Protein AF-A0A1J3ETV0-F1 (afdb_monomer_lite)

Structure (mmCIF, N/CA/C/O backbone):
data_AF-A0A1J3ETV0-F1
#
_entry.id   AF-A0A1J3ETV0-F1
#
loop_
_atom_site.group_PDB
_atom_site.id
_atom_site.type_symbol
_atom_site.label_atom_id
_atom_site.label_alt_id
_atom_site.label_comp_id
_atom_site.label_asym_id
_atom_site.label_entity_id
_atom_site.label_seq_id
_atom_site.pdbx_PDB_ins_code
_atom_site.Cartn_x
_atom_site.Cartn_y
_atom_site.Cartn_z
_atom_site.occupancy
_atom_site.B_iso_or_equiv
_atom_site.auth_seq_id
_atom_site.auth_comp_id
_atom_site.auth_asym_id
_atom_site.auth_atom_id
_atom_site.pdbx_PDB_model_num
ATOM 1 N N . LEU A 1 1 ? -3.449 12.512 21.015 1.00 58.22 1 LEU A N 1
ATOM 2 C CA . LEU A 1 1 ? -2.556 11.777 20.090 1.00 58.22 1 LEU A CA 1
ATOM 3 C C . LEU A 1 1 ? -2.762 10.300 20.378 1.00 58.22 1 LEU A C 1
ATOM 5 O O . LEU A 1 1 ? -2.529 9.908 21.512 1.00 58.22 1 LEU A O 1
ATOM 9 N N . GLY A 1 2 ? -3.315 9.547 19.427 1.00 69.19 2 GLY A N 1
ATOM 10 C CA . GLY A 1 2 ? -3.554 8.108 19.589 1.00 69.19 2 GLY A CA 1
ATOM 11 C C . GLY A 1 2 ? -2.282 7.272 19.382 1.00 69.19 2 GLY A C 1
ATOM 12 O O . GLY A 1 2 ? -1.252 7.828 18.978 1.00 69.19 2 GLY A O 1
ATOM 13 N N . PRO A 1 3 ? -2.339 5.959 19.662 1.00 76.44 3 PRO A N 1
ATOM 14 C CA . PRO A 1 3 ? -1.243 5.035 19.385 1.00 76.44 3 PRO A CA 1
ATOM 15 C C . PRO A 1 3 ? -0.896 5.003 17.887 1.00 76.44 3 PRO A C 1
ATOM 17 O O . PRO A 1 3 ? -1.715 5.319 17.022 1.00 76.44 3 PRO A O 1
ATOM 20 N N . ARG A 1 4 ? 0.359 4.661 17.569 1.00 75.75 4 ARG A N 1
ATOM 21 C CA . ARG A 1 4 ? 0.805 4.533 16.175 1.00 75.75 4 ARG A CA 1
ATOM 22 C C . ARG A 1 4 ? 0.219 3.267 15.568 1.00 75.75 4 ARG A C 1
ATOM 24 O O . ARG A 1 4 ? 0.371 2.191 16.136 1.00 75.75 4 ARG A O 1
ATOM 31 N N . LEU A 1 5 ? -0.360 3.406 14.383 1.00 78.06 5 LEU A N 1
ATOM 32 C CA . LEU A 1 5 ? -0.853 2.278 13.611 1.00 78.06 5 LEU A CA 1
ATOM 33 C C . LEU A 1 5 ? 0.320 1.382 13.161 1.00 78.06 5 LEU A C 1
ATOM 35 O O . LEU A 1 5 ? 1.222 1.888 12.482 1.00 78.06 5 LEU A O 1
ATOM 39 N N . PRO A 1 6 ? 0.338 0.079 13.498 1.00 82.25 6 PRO A N 1
ATOM 40 C CA . PRO A 1 6 ? 1.346 -0.834 12.974 1.00 82.25 6 PRO A CA 1
ATOM 41 C C . PRO A 1 6 ? 1.125 -1.039 11.469 1.00 82.25 6 PRO A C 1
ATOM 43 O O . PRO A 1 6 ? 0.016 -1.342 11.038 1.00 82.25 6 PRO A O 1
ATOM 46 N N . LEU A 1 7 ? 2.171 -0.870 10.654 1.00 84.44 7 LEU A N 1
ATOM 47 C CA . LEU A 1 7 ? 2.102 -1.093 9.204 1.00 84.44 7 LEU A CA 1
ATOM 48 C C . LEU A 1 7 ? 2.181 -2.594 8.862 1.00 84.44 7 LEU A C 1
ATOM 50 O O . LEU A 1 7 ? 2.842 -3.341 9.585 1.00 84.44 7 LEU A O 1
ATOM 54 N N . PRO A 1 8 ? 1.598 -3.038 7.729 1.00 82.94 8 PRO A N 1
ATOM 55 C CA . PRO A 1 8 ? 1.629 -4.445 7.312 1.00 82.94 8 PRO A CA 1
ATOM 56 C C . PRO A 1 8 ? 3.008 -4.917 6.829 1.00 82.94 8 PRO A C 1
ATOM 58 O O . PRO A 1 8 ? 3.191 -6.080 6.476 1.00 82.94 8 PRO A O 1
ATOM 61 N N . PHE A 1 9 ? 3.982 -4.013 6.768 1.00 79.62 9 PHE A N 1
ATOM 62 C CA . PHE A 1 9 ? 5.334 -4.277 6.309 1.00 79.62 9 PHE A CA 1
ATOM 63 C C . PHE A 1 9 ? 6.341 -3.536 7.183 1.00 79.62 9 PHE A C 1
ATOM 65 O O . PHE A 1 9 ? 6.094 -2.430 7.668 1.00 79.62 9 PHE A O 1
ATOM 72 N N . ALA A 1 10 ? 7.522 -4.131 7.336 1.00 71.69 10 ALA A N 1
ATOM 73 C CA . ALA A 1 10 ? 8.665 -3.425 7.883 1.00 71.69 10 ALA A CA 1
ATOM 74 C C . ALA A 1 10 ? 9.164 -2.426 6.831 1.00 71.69 10 ALA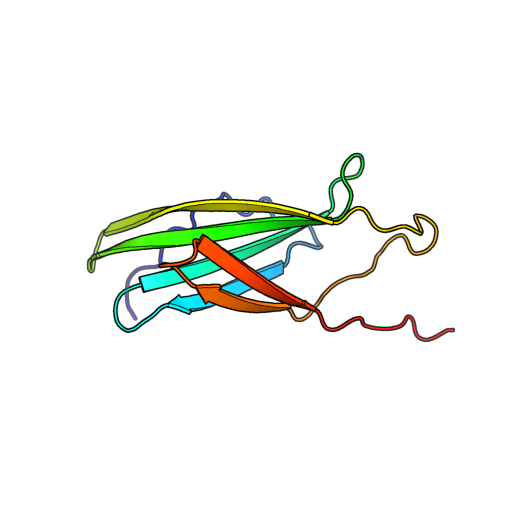 A C 1
ATOM 76 O O . ALA A 1 10 ? 9.612 -2.824 5.756 1.00 71.69 10 ALA A O 1
ATOM 77 N N . SER A 1 11 ? 9.089 -1.130 7.135 1.00 62.88 11 SER A N 1
ATOM 78 C CA . SER A 1 11 ? 9.778 -0.104 6.350 1.00 62.88 11 SER A CA 1
ATOM 79 C C . SER A 1 11 ? 11.276 -0.416 6.369 1.00 62.88 11 SER A C 1
ATOM 81 O O . SER A 1 11 ? 11.936 -0.188 7.381 1.00 62.88 11 SER A O 1
ATOM 83 N N . GLN A 1 12 ? 11.827 -0.917 5.261 1.00 59.19 12 GLN A N 1
ATOM 84 C CA . GLN A 1 12 ? 13.265 -1.195 5.154 1.00 59.19 12 GLN A CA 1
ATOM 85 C C . GLN A 1 12 ? 14.113 0.075 4.968 1.00 59.19 12 GLN A C 1
ATOM 87 O O . GLN A 1 12 ? 15.333 -0.015 4.865 1.00 59.19 12 GLN A O 1
ATOM 92 N N . GLY A 1 13 ? 13.501 1.266 4.977 1.00 53.44 13 GLY A N 1
ATOM 93 C CA . GLY A 1 13 ? 14.229 2.537 4.958 1.00 53.44 13 GLY A CA 1
ATOM 94 C C . GLY A 1 13 ? 14.995 2.787 3.658 1.00 53.44 13 GLY A C 1
ATOM 95 O O . GLY A 1 13 ? 15.920 3.599 3.643 1.00 53.44 13 GLY A O 1
ATOM 96 N N . PHE A 1 14 ? 14.635 2.103 2.568 1.00 56.03 14 PHE A N 1
ATOM 97 C CA . PHE A 1 14 ? 15.249 2.343 1.272 1.00 56.03 14 PHE A CA 1
ATOM 98 C C . PHE A 1 14 ? 14.784 3.690 0.714 1.00 56.03 14 PHE A C 1
ATOM 100 O O . PHE A 1 14 ? 13.595 4.013 0.680 1.00 56.03 14 PHE A O 1
ATOM 107 N N . SER A 1 15 ? 15.745 4.500 0.270 1.00 57.19 15 SER A N 1
ATOM 108 C CA . SER A 1 15 ? 15.501 5.781 -0.386 1.00 57.19 15 SER A CA 1
ATOM 109 C C . SER A 1 15 ? 14.833 5.552 -1.746 1.00 57.19 15 SER A C 1
ATOM 111 O O . SER A 1 15 ? 15.496 5.376 -2.765 1.00 57.19 15 SER A O 1
ATOM 113 N N . GLY A 1 16 ? 13.502 5.525 -1.765 1.00 65.56 16 GLY A N 1
ATOM 114 C CA . GLY A 1 16 ? 12.731 5.298 -2.989 1.00 65.56 16 GLY A CA 1
ATOM 115 C C . GLY A 1 16 ? 11.328 4.744 -2.769 1.00 65.56 16 GLY A C 1
ATOM 116 O O . GLY A 1 16 ? 10.487 4.910 -3.652 1.00 65.56 16 GLY A O 1
ATOM 117 N N . ASP A 1 17 ? 11.065 4.148 -1.605 1.00 76.38 17 ASP A N 1
ATOM 118 C CA . ASP A 1 17 ? 9.752 3.586 -1.298 1.00 76.38 17 ASP A CA 1
ATOM 119 C C . ASP A 1 17 ? 8.706 4.696 -1.134 1.00 76.38 17 ASP A C 1
ATOM 121 O O . ASP A 1 17 ? 8.961 5.738 -0.521 1.00 76.38 17 ASP A O 1
ATOM 125 N N . THR A 1 18 ? 7.517 4.471 -1.688 1.00 80.38 18 THR A N 1
ATOM 126 C CA . THR A 1 18 ? 6.371 5.376 -1.546 1.00 80.38 18 THR A CA 1
ATOM 127 C C . THR A 1 18 ? 5.248 4.645 -0.832 1.00 80.38 18 THR A C 1
ATOM 129 O O . THR A 1 18 ? 4.838 3.560 -1.244 1.00 80.38 18 THR A O 1
ATOM 132 N N . VAL A 1 19 ? 4.758 5.245 0.254 1.00 84.75 19 VAL A N 1
ATOM 133 C CA . VAL A 1 19 ? 3.625 4.740 1.031 1.00 84.75 19 VAL A CA 1
ATOM 134 C C . VAL A 1 19 ? 2.486 5.738 0.919 1.00 84.75 19 VAL A C 1
ATOM 136 O O . VAL A 1 19 ? 2.654 6.905 1.265 1.00 84.75 19 VAL A O 1
ATOM 139 N N . THR A 1 20 ? 1.329 5.284 0.445 1.00 87.31 20 THR A N 1
ATOM 140 C CA . THR A 1 20 ? 0.098 6.082 0.409 1.00 87.31 20 THR A CA 1
ATOM 141 C C . THR A 1 20 ? -0.960 5.397 1.255 1.00 87.31 20 THR A C 1
ATOM 143 O O . THR A 1 20 ? -1.253 4.223 1.046 1.00 87.31 20 THR A O 1
ATOM 146 N N . LEU A 1 21 ? -1.530 6.133 2.204 1.00 87.94 21 LEU A N 1
ATOM 147 C CA . LEU A 1 21 ? -2.661 5.691 3.013 1.00 87.94 21 LEU A CA 1
ATOM 148 C C . LEU A 1 21 ? -3.945 6.287 2.425 1.00 87.94 21 LEU A C 1
ATOM 150 O O . LEU A 1 21 ? -3.969 7.471 2.091 1.00 87.94 21 LEU A O 1
ATOM 154 N N . SER A 1 22 ? -4.993 5.479 2.315 1.00 86.81 22 SER A N 1
ATOM 155 C CA . SER A 1 22 ? -6.329 5.900 1.891 1.00 86.81 22 SER A CA 1
ATOM 156 C C . SER A 1 22 ? -7.388 5.268 2.793 1.00 86.81 22 SER A C 1
ATOM 158 O O . SER A 1 22 ? -7.153 4.206 3.365 1.00 86.81 22 SER A O 1
ATOM 160 N N . SER A 1 23 ? -8.551 5.899 2.919 1.00 86.25 23 SER A N 1
ATOM 161 C CA . SER A 1 23 ?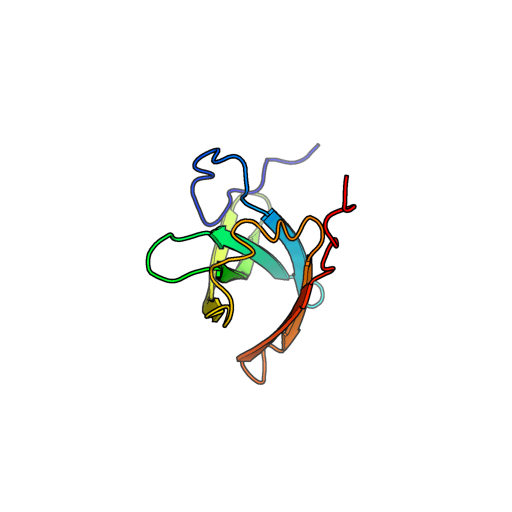 -9.735 5.282 3.523 1.00 86.25 23 SER A CA 1
ATOM 162 C C . SER A 1 23 ? -10.490 4.464 2.475 1.00 86.25 23 SER A C 1
ATOM 164 O O . SER A 1 23 ? -10.596 4.884 1.319 1.00 86.25 23 SER A O 1
ATOM 166 N N . VAL A 1 24 ? -11.035 3.320 2.878 1.00 78.75 24 VAL A N 1
ATOM 167 C CA . VAL A 1 24 ? -11.952 2.504 2.077 1.00 78.75 24 VAL A CA 1
ATOM 168 C C . VAL A 1 24 ? -13.256 2.408 2.860 1.00 78.75 24 VAL A C 1
ATOM 170 O O . VAL A 1 24 ? -13.276 1.904 3.979 1.00 78.75 24 VAL A O 1
ATOM 173 N N . GLY A 1 25 ? -14.331 2.988 2.325 1.00 78.94 25 GLY A N 1
ATOM 174 C CA . GLY A 1 25 ? -15.564 3.173 3.095 1.00 78.94 25 GLY A CA 1
ATOM 175 C C . GLY A 1 25 ? -15.353 4.024 4.357 1.00 78.94 25 GLY A C 1
ATOM 176 O O . GLY A 1 25 ? -14.521 4.935 4.368 1.00 78.94 25 GLY A O 1
ATOM 177 N N . GLU A 1 26 ? -16.123 3.734 5.409 1.00 75.88 26 GLU A N 1
ATOM 178 C CA . GLU A 1 26 ? -16.081 4.474 6.683 1.00 75.88 26 GLU A CA 1
ATOM 179 C C . GLU A 1 26 ? -15.175 3.822 7.742 1.00 75.88 26 GLU A C 1
ATOM 181 O O . GLU A 1 26 ? -14.641 4.521 8.602 1.00 75.88 26 GLU A O 1
ATOM 186 N N . GLU A 1 27 ? -14.957 2.505 7.668 1.00 81.69 27 GLU A N 1
ATOM 187 C CA . GLU A 1 27 ? -14.329 1.728 8.750 1.00 81.69 27 GLU A CA 1
ATOM 188 C C . GLU A 1 27 ? -13.013 1.039 8.358 1.00 81.69 27 GLU A C 1
ATOM 190 O O . GLU A 1 27 ? -12.363 0.429 9.209 1.00 81.69 27 GLU A O 1
ATOM 195 N N . GLN A 1 28 ? -12.590 1.127 7.092 1.00 86.56 28 GLN A N 1
ATOM 196 C CA . GLN A 1 28 ? -11.381 0.460 6.612 1.00 86.56 28 GLN A CA 1
ATOM 197 C C . GLN A 1 28 ? -10.338 1.458 6.106 1.00 86.56 28 GLN A C 1
ATOM 199 O O . GLN A 1 28 ? -10.622 2.541 5.590 1.00 86.56 28 GLN A O 1
ATOM 204 N N . LEU A 1 29 ? -9.079 1.064 6.248 1.00 89.00 29 LEU A N 1
ATOM 205 C CA . LEU A 1 29 ? -7.925 1.747 5.699 1.00 89.00 29 LEU A CA 1
ATOM 206 C C . LEU A 1 29 ? -7.264 0.847 4.667 1.00 89.00 29 LEU A C 1
ATOM 208 O O . LEU A 1 29 ? -7.125 -0.359 4.861 1.00 89.00 29 LEU A O 1
ATOM 212 N N . ALA A 1 30 ? -6.777 1.457 3.599 1.00 89.75 30 ALA A N 1
ATOM 213 C CA . ALA A 1 30 ? -5.900 0.808 2.654 1.00 89.75 30 ALA A CA 1
ATOM 214 C C . ALA A 1 30 ? -4.539 1.489 2.627 1.00 89.75 30 ALA A C 1
ATOM 216 O O . ALA A 1 30 ? -4.419 2.714 2.673 1.00 89.75 30 ALA A O 1
ATOM 217 N N . VAL A 1 31 ? -3.499 0.675 2.512 1.00 90.25 31 VAL A N 1
ATOM 218 C CA . VAL A 1 31 ? -2.126 1.128 2.332 1.00 90.25 31 VAL A CA 1
ATOM 219 C C . VAL A 1 31 ? -1.620 0.611 1.008 1.00 90.25 31 VAL A C 1
ATOM 221 O O . VAL A 1 31 ? -1.570 -0.596 0.787 1.00 90.25 31 VAL A O 1
ATOM 224 N N . LEU A 1 32 ? -1.176 1.533 0.166 1.00 89.19 32 LEU A N 1
ATOM 225 C CA . LEU A 1 32 ? -0.372 1.243 -1.002 1.00 89.19 32 LEU A CA 1
ATOM 226 C C . LEU A 1 32 ? 1.103 1.418 -0.650 1.00 89.19 32 LEU A C 1
ATOM 228 O O . LEU A 1 32 ? 1.517 2.477 -0.181 1.00 89.19 32 LEU A O 1
ATOM 232 N N . PHE A 1 33 ? 1.894 0.389 -0.920 1.00 86.81 33 PHE A N 1
ATOM 233 C CA . PHE A 1 33 ? 3.348 0.417 -0.903 1.00 86.81 33 PHE A CA 1
ATOM 234 C C . PHE A 1 33 ? 3.865 0.219 -2.316 1.00 86.81 33 PHE A C 1
ATOM 236 O O . PHE A 1 33 ? 3.499 -0.735 -3.005 1.00 86.81 33 PHE A O 1
ATOM 243 N N . GLN A 1 34 ? 4.757 1.103 -2.722 1.00 82.56 34 GLN A N 1
ATOM 244 C CA . GLN A 1 34 ? 5.432 1.035 -3.997 1.00 82.56 34 GLN A CA 1
ATOM 245 C C . GLN A 1 34 ? 6.935 0.994 -3.764 1.00 82.56 34 GLN A C 1
ATOM 247 O O . GLN A 1 34 ? 7.484 1.878 -3.108 1.00 82.56 34 GLN A O 1
ATOM 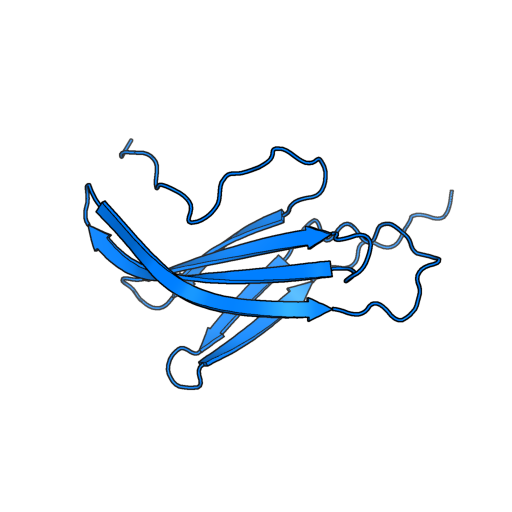252 N N . ALA A 1 35 ? 7.585 -0.007 -4.348 1.00 80.12 35 ALA A N 1
ATOM 253 C CA . ALA A 1 35 ? 9.030 -0.177 -4.308 1.00 80.12 35 ALA A CA 1
ATOM 254 C C . ALA A 1 35 ? 9.574 -0.560 -5.686 1.00 80.12 35 ALA A C 1
ATOM 256 O O . ALA A 1 35 ? 8.836 -0.991 -6.576 1.00 80.12 35 ALA A O 1
ATOM 257 N N . TYR A 1 36 ? 10.884 -0.404 -5.859 1.00 77.25 36 TYR A N 1
ATOM 258 C CA . TYR A 1 36 ? 11.585 -0.837 -7.062 1.00 77.25 36 TYR A CA 1
ATOM 259 C C . TYR A 1 36 ? 12.394 -2.103 -6.780 1.00 77.25 36 TYR A C 1
ATOM 261 O O . TYR A 1 36 ? 13.286 -2.106 -5.932 1.00 77.25 36 TYR A O 1
ATOM 269 N N . ASP A 1 37 ? 12.115 -3.155 -7.540 1.00 73.56 37 ASP A N 1
ATOM 270 C CA . ASP A 1 37 ? 12.901 -4.378 -7.588 1.00 73.56 37 ASP A CA 1
ATOM 271 C C . ASP A 1 37 ? 13.733 -4.412 -8.879 1.00 73.56 37 ASP A C 1
ATOM 273 O O . ASP A 1 37 ? 13.258 -4.091 -9.969 1.00 73.56 37 ASP A O 1
ATOM 277 N N . ARG A 1 38 ? 15.007 -4.805 -8.780 1.00 72.25 38 ARG A N 1
ATOM 278 C CA . ARG A 1 38 ? 15.913 -4.797 -9.941 1.00 72.25 38 ARG A CA 1
ATOM 279 C C . ARG A 1 38 ? 15.555 -5.837 -11.003 1.00 72.25 38 ARG A C 1
ATOM 281 O O . ARG A 1 38 ? 15.898 -5.620 -12.161 1.00 72.25 38 ARG A O 1
ATOM 288 N N . ALA A 1 39 ? 14.943 -6.952 -10.613 1.00 73.12 39 ALA A N 1
ATOM 289 C CA . ALA A 1 39 ? 14.567 -8.041 -11.506 1.00 73.12 39 ALA A CA 1
ATOM 290 C C . ALA A 1 39 ? 13.126 -7.891 -12.014 1.00 73.12 39 ALA A C 1
ATOM 292 O O . ALA A 1 39 ? 12.857 -8.206 -13.170 1.00 73.12 39 ALA A O 1
ATOM 293 N N . ALA A 1 40 ? 12.218 -7.398 -11.168 1.00 70.81 40 ALA A N 1
ATOM 294 C CA . ALA A 1 40 ? 10.787 -7.324 -11.462 1.00 70.81 40 ALA A CA 1
ATOM 295 C C . ALA A 1 40 ? 10.277 -5.916 -11.831 1.00 70.81 40 ALA A C 1
ATOM 297 O O . ALA A 1 40 ? 9.116 -5.775 -12.213 1.00 70.81 40 ALA A O 1
ATOM 298 N N . GLY A 1 41 ? 11.116 -4.880 -11.739 1.00 76.50 41 GLY A N 1
ATOM 299 C CA . GLY A 1 41 ? 10.713 -3.494 -11.975 1.00 76.50 41 GLY A CA 1
ATOM 300 C C . GLY A 1 41 ? 9.931 -2.912 -10.796 1.00 76.50 41 GLY A C 1
ATOM 301 O O . GLY A 1 41 ? 10.225 -3.192 -9.634 1.00 76.50 41 GLY A O 1
ATOM 302 N N . THR A 1 42 ? 8.937 -2.069 -11.069 1.00 78.62 42 THR A N 1
ATOM 303 C CA . THR A 1 42 ? 8.119 -1.467 -10.009 1.00 78.62 42 THR A CA 1
ATOM 304 C C . THR A 1 42 ? 7.130 -2.488 -9.451 1.00 78.62 42 THR A C 1
ATOM 306 O O . THR A 1 42 ? 6.290 -3.024 -10.173 1.00 78.62 42 THR A O 1
ATOM 309 N N . VAL A 1 43 ? 7.200 -2.710 -8.140 1.00 81.81 43 VAL A N 1
ATOM 310 C CA . VAL A 1 43 ? 6.290 -3.579 -7.393 1.00 81.81 43 VAL A CA 1
ATOM 311 C C . VAL A 1 43 ? 5.334 -2.708 -6.594 1.00 81.81 43 VAL A C 1
ATOM 313 O O . VAL A 1 43 ? 5.763 -1.863 -5.807 1.00 81.81 43 VAL A O 1
ATOM 316 N N . ILE A 1 44 ? 4.037 -2.936 -6.781 1.00 85.31 44 ILE A N 1
ATOM 317 C CA . ILE A 1 44 ? 2.970 -2.283 -6.026 1.00 85.31 44 ILE A CA 1
ATOM 318 C C . ILE A 1 44 ? 2.292 -3.344 -5.172 1.00 85.31 44 ILE A C 1
ATOM 320 O O . ILE A 1 44 ? 1.911 -4.410 -5.659 1.00 85.31 44 ILE A O 1
ATOM 324 N N . LYS A 1 45 ? 2.141 -3.042 -3.890 1.00 88.00 45 LYS A N 1
ATOM 325 C CA . LYS A 1 45 ? 1.437 -3.869 -2.917 1.00 88.00 45 LYS A CA 1
ATOM 326 C C . LYS A 1 45 ? 0.358 -3.027 -2.262 1.00 88.00 45 LYS A C 1
ATOM 328 O O . LYS A 1 45 ? 0.642 -1.912 -1.835 1.00 88.00 45 LYS A O 1
ATOM 333 N N . ILE A 1 46 ? -0.859 -3.545 -2.190 1.00 89.12 46 ILE A N 1
ATOM 334 C CA . ILE A 1 46 ? -1.978 -2.881 -1.525 1.00 89.12 46 ILE A CA 1
ATOM 335 C C . ILE A 1 46 ? -2.499 -3.814 -0.444 1.00 89.12 46 ILE A C 1
ATOM 337 O O . ILE A 1 46 ? -2.855 -4.950 -0.748 1.00 89.12 46 ILE A O 1
ATOM 341 N N . TRP A 1 47 ? -2.547 -3.330 0.794 1.00 90.62 47 TRP A N 1
ATOM 342 C CA . TRP A 1 47 ? -3.220 -4.000 1.904 1.00 90.62 47 TRP A CA 1
ATOM 343 C C . TRP A 1 47 ? -4.449 -3.208 2.286 1.00 90.62 47 TRP A C 1
ATOM 345 O O . TRP A 1 47 ? -4.404 -1.981 2.311 1.00 90.62 47 TRP A O 1
ATOM 355 N N . ILE A 1 48 ? -5.508 -3.915 2.640 1.00 88.25 48 ILE A N 1
ATOM 356 C CA . ILE A 1 48 ? -6.738 -3.337 3.173 1.00 88.25 48 ILE A CA 1
ATOM 357 C C . ILE A 1 48 ? -6.926 -3.893 4.575 1.00 88.25 48 ILE A C 1
ATOM 359 O O . ILE A 1 48 ? -6.681 -5.077 4.793 1.00 88.25 48 ILE A O 1
ATOM 363 N N . THR A 1 49 ? -7.322 -3.079 5.543 1.00 88.50 49 THR A N 1
ATOM 364 C CA . THR A 1 49 ? -7.643 -3.568 6.886 1.00 88.50 49 THR A CA 1
ATOM 365 C C . THR A 1 49 ? -8.925 -4.391 6.869 1.00 88.50 49 THR A C 1
ATOM 367 O O . THR A 1 49 ? -9.915 -3.983 6.267 1.00 88.50 49 THR A O 1
ATOM 370 N N . ASN A 1 50 ? -8.935 -5.506 7.597 1.00 81.00 50 ASN A N 1
ATOM 371 C CA . ASN A 1 50 ? -10.174 -6.240 7.871 1.00 81.00 50 ASN A CA 1
ATOM 372 C C . ASN A 1 50 ? -10.911 -5.658 9.081 1.00 81.00 50 ASN A C 1
ATOM 374 O O . ASN A 1 50 ? -12.134 -5.700 9.143 1.00 81.00 50 ASN A O 1
ATOM 378 N N . LYS A 1 51 ? -10.154 -5.165 10.066 1.00 74.00 51 LYS A N 1
ATOM 379 C CA . LYS A 1 51 ? -10.680 -4.633 11.323 1.00 74.00 51 LYS A CA 1
ATOM 380 C C . LYS A 1 51 ? -9.724 -3.596 11.897 1.00 74.00 51 LYS A C 1
ATOM 382 O O . LYS A 1 51 ? -8.511 -3.837 11.929 1.00 74.00 51 LYS A O 1
ATOM 387 N N . ILE A 1 52 ? -10.287 -2.489 12.373 1.00 75.88 52 ILE A N 1
ATOM 388 C CA . ILE A 1 52 ? -9.582 -1.423 13.084 1.00 75.88 52 ILE A CA 1
ATOM 389 C C . ILE A 1 52 ? -10.215 -1.289 14.470 1.00 75.88 52 ILE A C 1
ATOM 391 O O . ILE A 1 52 ? -11.361 -0.870 14.595 1.00 75.88 52 ILE A O 1
ATOM 395 N N . GLU A 1 53 ? -9.475 -1.650 15.511 1.00 77.19 53 GLU A N 1
ATOM 396 C CA . GLU A 1 53 ? -9.817 -1.394 16.910 1.00 77.19 53 GLU A CA 1
ATOM 397 C C . GLU A 1 53 ? -8.826 -0.392 17.523 1.00 77.19 53 GLU A C 1
ATOM 399 O O . GLU A 1 53 ? -7.742 -0.186 16.971 1.00 77.19 53 GLU A O 1
ATOM 404 N N . PRO A 1 54 ? -9.167 0.250 18.659 1.00 71.69 54 PRO A N 1
ATOM 405 C CA . PRO A 1 54 ? -8.318 1.269 19.282 1.00 71.69 54 PRO A CA 1
ATOM 406 C C . PRO A 1 54 ? -6.879 0.808 19.552 1.00 71.69 54 PRO A C 1
ATOM 408 O O . PRO A 1 54 ? -5.951 1.613 19.455 1.00 71.69 54 PRO A O 1
ATOM 411 N N . ASP A 1 55 ? -6.711 -0.485 19.840 1.00 73.88 55 ASP A N 1
ATOM 412 C CA . ASP A 1 55 ? -5.439 -1.091 20.237 1.00 73.88 55 ASP A CA 1
ATOM 413 C C . ASP A 1 55 ? -4.934 -2.157 19.248 1.00 73.88 55 ASP A C 1
ATOM 415 O O . ASP A 1 55 ? -3.801 -2.625 19.371 1.00 73.88 55 ASP A O 1
ATOM 419 N N . GLU A 1 56 ? -5.737 -2.533 18.247 1.00 75.12 56 GLU A N 1
ATOM 420 C CA . GLU A 1 56 ? -5.410 -3.614 17.315 1.00 75.12 56 GLU A CA 1
ATOM 421 C C . GLU A 1 56 ? -5.851 -3.277 15.892 1.00 75.12 56 GLU A C 1
ATOM 423 O O . GLU A 1 56 ? -7.013 -2.969 15.635 1.00 75.12 56 GLU A O 1
ATOM 428 N N . VAL A 1 57 ? -4.930 -3.399 14.934 1.00 79.06 57 VAL A N 1
ATOM 429 C CA . VAL A 1 57 ? -5.276 -3.357 13.512 1.00 79.06 57 VAL A CA 1
ATOM 430 C C . VAL A 1 57 ? -4.816 -4.620 12.823 1.00 79.06 57 VAL A C 1
ATOM 432 O O . VAL A 1 57 ? -3.639 -4.981 12.860 1.00 79.06 57 VAL A O 1
ATOM 435 N N . SER A 1 58 ? -5.769 -5.259 12.150 1.00 82.56 58 SER A N 1
ATOM 436 C CA . SER A 1 58 ? -5.521 -6.429 11.324 1.00 82.56 58 SER A CA 1
ATOM 437 C C . SER A 1 58 ? -5.527 -6.029 9.853 1.00 82.56 58 SER A C 1
ATOM 439 O O . SER A 1 58 ? -6.509 -5.508 9.314 1.00 82.56 58 SER A O 1
ATOM 441 N N . TRP A 1 59 ? -4.402 -6.277 9.191 1.00 85.44 59 TRP A N 1
ATOM 442 C CA . TRP A 1 59 ? -4.284 -6.117 7.749 1.00 85.44 59 TRP A CA 1
ATOM 443 C C . TRP A 1 59 ? -4.776 -7.386 7.063 1.00 85.44 59 TRP A C 1
ATOM 445 O O . TRP A 1 59 ? -4.343 -8.492 7.382 1.00 85.44 59 TRP A O 1
ATOM 455 N N . GLY A 1 60 ? -5.717 -7.205 6.152 1.00 79.44 60 GLY A N 1
ATOM 456 C CA . GLY A 1 60 ? -6.353 -8.241 5.365 1.00 79.44 60 GLY A CA 1
ATOM 457 C C . GLY A 1 60 ? -5.707 -8.432 4.001 1.00 79.44 60 GLY A C 1
ATOM 458 O O . GLY A 1 60 ? -4.488 -8.559 3.877 1.00 79.44 60 GLY A O 1
ATOM 459 N N . ASN A 1 61 ? -6.557 -8.500 2.974 1.00 74.94 61 ASN A N 1
ATOM 460 C CA . ASN A 1 61 ? -6.182 -8.912 1.623 1.00 74.94 61 ASN A CA 1
ATOM 461 C C . ASN A 1 61 ? -5.015 -8.093 1.058 1.00 74.94 61 ASN A C 1
ATOM 463 O O . ASN A 1 61 ? -5.007 -6.864 1.126 1.00 74.94 61 ASN A O 1
ATOM 467 N N . LEU A 1 62 ? -4.065 -8.809 0.452 1.00 78.50 62 LEU A N 1
ATOM 468 C CA . LEU A 1 62 ? -2.922 -8.246 -0.249 1.00 78.50 62 LEU A CA 1
ATOM 469 C C . LEU A 1 62 ? -3.129 -8.376 -1.759 1.00 78.50 62 LEU A C 1
ATOM 471 O O . LEU A 1 62 ? -3.147 -9.484 -2.295 1.00 78.50 62 LEU A O 1
ATOM 475 N N . LEU A 1 63 ? -3.222 -7.243 -2.448 1.00 80.81 63 LEU A N 1
ATOM 476 C CA . LEU A 1 63 ? -3.144 -7.181 -3.904 1.00 80.81 63 LEU A CA 1
ATOM 477 C C . LEU A 1 63 ? -1.707 -6.849 -4.307 1.00 80.81 63 LEU A C 1
ATOM 479 O O . LEU A 1 63 ? -1.138 -5.864 -3.836 1.00 80.81 63 LEU A O 1
ATOM 483 N N . VAL A 1 64 ? -1.119 -7.668 -5.179 1.00 82.56 64 VAL A N 1
ATOM 484 C CA . VAL A 1 64 ? 0.235 -7.452 -5.708 1.00 82.56 64 VAL A CA 1
ATOM 485 C C . VAL A 1 64 ? 0.155 -7.225 -7.208 1.00 82.56 64 VAL A C 1
ATOM 487 O O . VAL A 1 64 ? -0.400 -8.047 -7.934 1.00 82.56 64 VAL A O 1
ATOM 490 N N . ALA A 1 65 ? 0.746 -6.128 -7.670 1.00 79.69 65 ALA A N 1
ATOM 491 C CA . ALA A 1 65 ? 0.889 -5.817 -9.082 1.00 79.69 65 ALA A CA 1
ATOM 492 C C . ALA A 1 65 ? 2.361 -5.566 -9.426 1.00 79.69 65 ALA A C 1
ATOM 494 O O . ALA A 1 65 ? 3.084 -4.886 -8.694 1.00 79.69 65 ALA A O 1
ATOM 495 N N . TYR A 1 66 ? 2.784 -6.101 -10.569 1.00 76.56 66 TYR A N 1
ATOM 496 C CA . TYR A 1 66 ? 4.110 -5.888 -11.139 1.00 76.56 66 TYR A CA 1
ATOM 497 C C . TYR A 1 66 ? 3.973 -5.013 -12.377 1.00 76.56 66 TYR A C 1
ATOM 499 O O . TYR A 1 66 ? 3.300 -5.387 -13.338 1.00 76.56 66 TYR A O 1
ATOM 507 N N . VAL A 1 67 ? 4.606 -3.846 -12.356 1.00 72.62 67 VAL A N 1
ATOM 508 C CA . VAL A 1 67 ? 4.662 -2.957 -13.513 1.00 72.62 67 VAL A CA 1
ATOM 509 C C . VAL A 1 67 ? 5.991 -3.198 -14.212 1.00 72.62 67 VAL A C 1
ATOM 511 O O . VAL A 1 67 ? 7.041 -2.715 -13.785 1.00 72.62 67 VAL A O 1
ATOM 514 N N . ILE A 1 68 ? 5.928 -3.965 -15.300 1.00 66.12 68 ILE A N 1
ATOM 515 C CA . ILE A 1 68 ? 7.062 -4.160 -16.201 1.00 66.12 68 ILE A CA 1
ATOM 516 C C . ILE A 1 68 ? 7.176 -2.896 -17.052 1.00 66.12 68 ILE A C 1
ATOM 518 O O . ILE A 1 68 ? 6.402 -2.683 -17.985 1.00 66.12 68 ILE A O 1
ATOM 522 N N . GLU A 1 69 ? 8.114 -2.020 -16.706 1.00 66.50 69 GLU A N 1
ATOM 523 C CA . GLU A 1 69 ? 8.354 -0.810 -17.485 1.00 66.50 69 GLU A CA 1
ATOM 524 C C . GLU A 1 69 ? 9.064 -1.173 -18.804 1.00 66.50 69 GLU A C 1
ATOM 526 O O . GLU A 1 69 ? 10.136 -1.780 -18.773 1.00 66.50 69 GLU A O 1
ATOM 531 N N . PRO A 1 70 ? 8.522 -0.793 -19.978 1.00 53.12 70 PRO A N 1
ATOM 532 C CA . PRO A 1 70 ? 9.080 -1.198 -21.271 1.00 53.12 70 PRO A CA 1
ATOM 533 C C . PRO A 1 70 ? 10.434 -0.548 -21.605 1.00 53.12 70 PRO A C 1
ATOM 535 O O . PRO A 1 70 ? 11.046 -0.902 -22.609 1.00 53.12 70 PRO A O 1
ATOM 538 N N . ASP A 1 71 ? 10.926 0.394 -20.790 1.00 56.44 71 ASP A N 1
ATOM 539 C CA . ASP A 1 71 ? 12.170 1.120 -21.053 1.00 56.44 71 ASP A CA 1
ATOM 540 C C . ASP A 1 71 ? 13.079 1.220 -19.817 1.00 56.44 71 ASP A C 1
ATOM 542 O O . ASP A 1 71 ? 13.091 2.209 -19.078 1.00 56.44 71 ASP A O 1
ATOM 546 N N . PHE A 1 72 ? 13.930 0.205 -19.653 1.00 49.25 72 PHE A N 1
ATOM 547 C CA . PHE A 1 72 ? 14.995 0.137 -18.646 1.00 49.25 72 PHE A CA 1
ATOM 548 C C . PHE A 1 72 ? 16.027 1.280 -18.729 1.00 49.25 72 PHE A C 1
ATOM 550 O O . PHE A 1 72 ? 16.879 1.405 -17.842 1.00 49.25 72 PHE A O 1
ATOM 557 N N . ARG A 1 73 ? 16.019 2.123 -19.777 1.00 50.69 73 ARG A N 1
ATOM 558 C CA . ARG A 1 73 ? 16.947 3.265 -19.879 1.00 50.69 73 ARG A CA 1
ATOM 559 C C . ARG A 1 73 ? 16.526 4.431 -18.992 1.00 50.69 73 ARG A C 1
ATOM 561 O O . ARG A 1 73 ? 17.384 5.194 -18.542 1.00 50.69 73 ARG A O 1
ATOM 568 N N . ARG A 1 74 ? 15.241 4.537 -18.647 1.00 54.06 74 ARG A N 1
ATOM 569 C CA . ARG A 1 74 ? 14.705 5.553 -17.728 1.00 54.06 74 ARG A CA 1
ATOM 570 C C . ARG A 1 74 ? 14.716 5.036 -16.289 1.00 54.06 74 ARG A C 1
ATOM 572 O O . ARG A 1 74 ? 13.706 5.059 -15.606 1.00 54.06 74 ARG A O 1
ATOM 579 N N . LYS A 1 75 ? 15.905 4.616 -15.841 1.00 51.22 75 LYS A N 1
ATOM 580 C CA . LYS A 1 75 ? 16.219 3.829 -14.626 1.00 51.22 75 LYS A CA 1
ATOM 581 C C . LYS A 1 75 ? 15.606 4.264 -13.282 1.00 51.22 75 LYS A C 1
ATOM 583 O O . LYS A 1 75 ? 15.829 3.579 -12.296 1.00 51.22 75 LYS A O 1
ATOM 588 N N . TRP A 1 76 ? 14.920 5.400 -13.196 1.00 52.75 76 TRP A N 1
ATOM 589 C CA . TRP A 1 76 ? 14.456 5.964 -11.929 1.00 52.75 76 TRP A CA 1
ATOM 590 C C . TRP A 1 76 ? 13.245 6.865 -12.168 1.00 52.75 76 TRP A C 1
ATOM 592 O O . TRP A 1 76 ? 13.339 8.089 -12.031 1.00 52.75 76 TRP A O 1
ATOM 602 N N . ARG A 1 77 ? 12.105 6.294 -12.569 1.00 56.59 77 ARG A N 1
ATOM 603 C CA . ARG A 1 77 ? 10.830 6.995 -12.385 1.00 56.59 77 ARG A CA 1
ATOM 604 C C . ARG A 1 77 ? 10.481 6.896 -10.909 1.00 56.59 77 ARG A C 1
ATOM 606 O O . ARG A 1 77 ? 9.863 5.950 -10.447 1.00 56.59 77 ARG A O 1
ATOM 613 N N . TYR A 1 78 ? 10.972 7.870 -10.151 1.00 58.75 78 TYR A N 1
ATOM 614 C CA . TYR A 1 78 ? 10.430 8.125 -8.829 1.00 58.75 78 TYR A CA 1
ATOM 615 C C . TYR A 1 78 ? 8.981 8.563 -9.035 1.00 58.75 78 TYR A C 1
ATOM 617 O O . TYR A 1 78 ? 8.729 9.502 -9.798 1.00 58.75 78 TYR A O 1
ATOM 625 N N . PHE A 1 79 ? 8.049 7.864 -8.398 1.00 66.50 79 PHE A N 1
ATOM 626 C CA . PHE A 1 79 ? 6.634 8.206 -8.398 1.00 66.50 79 PHE A CA 1
ATOM 627 C C . PHE A 1 79 ? 6.327 8.898 -7.067 1.00 66.50 79 PHE A C 1
ATOM 629 O O . PHE A 1 79 ? 5.803 8.268 -6.158 1.00 66.50 79 PHE A O 1
ATOM 636 N N . PRO A 1 80 ? 6.686 10.191 -6.915 1.00 62.28 80 PRO A N 1
ATOM 637 C CA . PRO A 1 80 ? 6.579 10.895 -5.636 1.00 62.28 80 PRO A CA 1
ATOM 638 C C . PRO A 1 80 ? 5.140 10.995 -5.134 1.00 62.28 80 PRO A C 1
ATOM 640 O O . PRO A 1 80 ? 4.925 11.285 -3.964 1.00 62.28 80 PRO A O 1
ATOM 643 N N . LEU A 1 81 ? 4.169 10.848 -6.040 1.00 66.81 81 LEU A N 1
ATOM 644 C CA . LEU A 1 81 ? 2.754 10.951 -5.748 1.00 66.81 81 LEU A CA 1
ATOM 645 C C . LEU A 1 81 ? 2.016 9.817 -6.458 1.00 66.81 81 LEU A C 1
ATOM 647 O O . LEU A 1 81 ? 1.955 9.775 -7.694 1.00 66.81 81 LEU A O 1
ATOM 651 N N . SER A 1 82 ? 1.439 8.940 -5.649 1.00 76.06 82 SER A N 1
ATOM 652 C CA . SER A 1 82 ? 0.475 7.927 -6.056 1.00 76.06 82 SER A CA 1
ATOM 653 C C . SER A 1 82 ? -0.869 8.226 -5.404 1.00 76.06 82 SER A C 1
ATOM 655 O O . SER A 1 82 ? -0.928 8.591 -4.233 1.00 76.06 82 SER A O 1
ATOM 657 N N . PHE A 1 83 ? -1.944 8.065 -6.165 1.00 83.44 83 PHE A N 1
ATOM 658 C CA . PHE A 1 83 ? -3.309 7.999 -5.651 1.00 83.44 83 PHE A CA 1
ATOM 659 C C . PHE A 1 83 ? -3.904 6.665 -6.078 1.00 83.44 83 PHE A C 1
ATOM 661 O O . PHE A 1 83 ? -3.578 6.163 -7.155 1.00 83.44 83 PHE A O 1
ATOM 668 N N . PHE A 1 84 ? -4.762 6.082 -5.254 1.00 88.25 84 PHE A N 1
ATOM 669 C CA . PHE A 1 84 ? -5.390 4.820 -5.596 1.00 88.25 84 PHE A CA 1
ATOM 670 C C . PHE A 1 84 ? -6.813 4.742 -5.065 1.00 88.25 84 PHE A C 1
ATOM 672 O O . PHE A 1 84 ? -7.148 5.345 -4.047 1.00 88.25 84 PHE A O 1
ATOM 679 N N . VAL A 1 85 ? -7.630 3.983 -5.785 1.00 85.88 85 VAL A N 1
ATOM 680 C CA . VAL A 1 85 ? -8.997 3.632 -5.406 1.00 85.88 85 VAL A CA 1
ATOM 681 C C . VAL A 1 85 ? -9.089 2.119 -5.415 1.00 85.88 85 VAL A C 1
ATOM 683 O O . VAL A 1 85 ? -8.540 1.471 -6.310 1.00 85.88 85 VAL A O 1
ATOM 686 N N . VAL A 1 86 ? -9.767 1.570 -4.417 1.00 87.00 86 VAL A N 1
ATOM 687 C CA . VAL A 1 86 ? -10.024 0.139 -4.311 1.00 87.00 86 VAL A CA 1
ATOM 688 C C . VAL A 1 86 ? -11.524 -0.086 -4.349 1.00 87.00 86 VAL A C 1
ATOM 690 O O . VAL A 1 86 ? -12.276 0.614 -3.678 1.00 87.00 86 VAL A O 1
ATOM 693 N N . ASP A 1 87 ? -11.923 -1.060 -5.148 1.00 86.00 87 ASP A N 1
ATOM 694 C CA . ASP A 1 87 ? -13.255 -1.634 -5.175 1.00 86.00 87 ASP A CA 1
ATOM 695 C C . ASP A 1 87 ? -13.166 -3.016 -4.517 1.00 86.00 87 ASP A C 1
ATOM 697 O O . ASP A 1 87 ? -12.542 -3.936 -5.060 1.00 86.00 87 ASP A O 1
ATOM 701 N N . GLU A 1 88 ? -13.720 -3.136 -3.308 1.00 80.00 88 GLU A N 1
ATOM 702 C CA . GLU A 1 88 ? -13.680 -4.384 -2.540 1.00 80.00 88 GLU A CA 1
ATOM 703 C C . GLU A 1 88 ? -14.588 -5.464 -3.131 1.00 80.00 88 GLU A C 1
ATOM 705 O O . GLU A 1 88 ? -14.199 -6.636 -3.145 1.00 80.00 88 GLU A O 1
ATOM 710 N N . ASP A 1 89 ? -15.742 -5.075 -3.676 1.00 83.31 89 ASP A N 1
ATOM 711 C CA . ASP A 1 89 ? -16.733 -5.993 -4.240 1.00 83.31 89 ASP A CA 1
ATOM 712 C C . ASP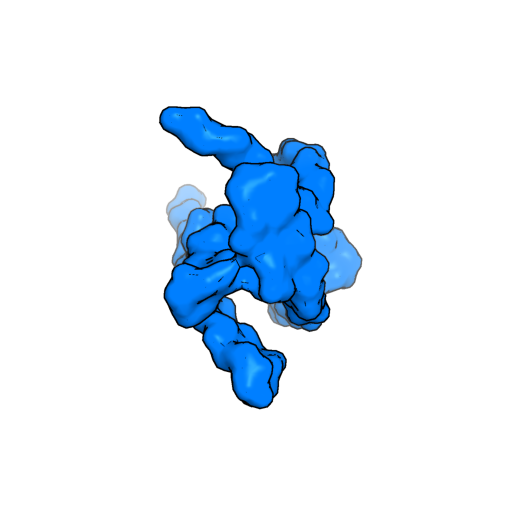 A 1 89 ? -16.176 -6.683 -5.487 1.00 83.31 89 ASP A C 1
ATOM 714 O O . ASP A 1 89 ? -16.243 -7.907 -5.632 1.00 83.31 89 ASP A O 1
ATOM 718 N N . ASN A 1 90 ? -15.554 -5.900 -6.370 1.00 85.38 90 ASN A N 1
ATOM 719 C CA . ASN A 1 90 ? -14.952 -6.404 -7.601 1.00 85.38 90 ASN A CA 1
ATOM 720 C C . ASN A 1 90 ? -13.498 -6.864 -7.419 1.00 85.38 90 ASN A C 1
ATOM 722 O O . ASN A 1 90 ? -12.911 -7.427 -8.344 1.00 85.38 90 ASN A O 1
ATOM 726 N N . LYS A 1 91 ? -12.905 -6.644 -6.237 1.00 82.94 91 LYS A N 1
ATOM 727 C CA . LYS A 1 91 ? -11.488 -6.911 -5.924 1.00 82.94 91 LYS A CA 1
ATOM 728 C C . LYS A 1 91 ? -10.519 -6.270 -6.921 1.00 82.94 91 LYS A C 1
ATOM 730 O O . LYS A 1 91 ? -9.510 -6.868 -7.303 1.00 82.94 91 LYS A O 1
ATOM 735 N N . VAL A 1 92 ? -10.819 -5.042 -7.338 1.00 83.44 92 VAL A N 1
ATOM 736 C CA . VAL A 1 92 ? -10.010 -4.269 -8.287 1.00 83.44 92 VAL A CA 1
ATOM 737 C C . VAL A 1 92 ? -9.402 -3.069 -7.578 1.00 83.44 92 VAL A C 1
ATOM 739 O O . VAL A 1 92 ? -10.050 -2.406 -6.777 1.00 83.44 92 VAL A O 1
ATOM 742 N N . ALA A 1 93 ? -8.153 -2.750 -7.908 1.00 87.44 93 ALA A N 1
ATOM 743 C CA . ALA A 1 93 ? -7.529 -1.501 -7.504 1.00 87.44 93 ALA A CA 1
ATOM 744 C C . ALA A 1 93 ? -7.060 -0.727 -8.736 1.00 87.44 93 ALA A C 1
ATOM 746 O O . ALA A 1 93 ? -6.396 -1.278 -9.617 1.00 87.44 93 ALA A O 1
ATOM 747 N N . VAL A 1 94 ? -7.381 0.563 -8.778 1.00 86.69 94 VAL A N 1
ATOM 748 C CA . VAL A 1 94 ? -6.874 1.495 -9.784 1.00 86.69 94 VAL A CA 1
ATOM 749 C C . VAL A 1 94 ? -5.826 2.363 -9.119 1.00 86.69 94 VAL A C 1
ATOM 751 O O . VAL A 1 94 ? -6.111 3.038 -8.131 1.00 86.69 94 VAL A O 1
ATOM 754 N N . VAL A 1 95 ? -4.616 2.364 -9.674 1.00 84.00 95 VAL A N 1
ATOM 755 C CA . VAL A 1 95 ? -3.509 3.176 -9.170 1.00 84.00 95 VAL A CA 1
ATOM 756 C C . VAL A 1 95 ? -3.109 4.200 -10.221 1.00 84.00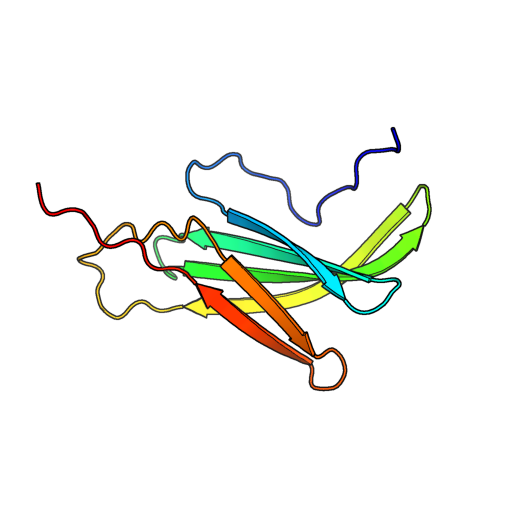 95 VAL A C 1
ATOM 758 O O . VAL A 1 95 ? -2.799 3.861 -11.362 1.00 84.00 95 VAL A O 1
ATOM 761 N N . LEU A 1 96 ? -3.115 5.467 -9.821 1.00 83.25 96 LEU A N 1
ATOM 762 C CA . LEU A 1 96 ? -2.728 6.609 -10.631 1.00 83.25 96 LEU A CA 1
ATOM 763 C C . LEU A 1 96 ? -1.387 7.143 -10.144 1.00 83.25 96 LEU A C 1
ATOM 765 O O . LEU A 1 96 ? -1.207 7.457 -8.966 1.00 83.25 96 LEU A O 1
ATOM 769 N N . PHE A 1 97 ? -0.459 7.297 -11.082 1.00 77.94 97 PHE A N 1
ATOM 770 C CA . PHE A 1 97 ? 0.876 7.801 -10.806 1.00 77.94 97 PHE A CA 1
ATOM 771 C C . PHE A 1 97 ? 1.103 9.131 -11.497 1.00 77.94 97 PHE A C 1
ATOM 773 O O . PHE A 1 97 ? 0.883 9.267 -12.704 1.00 77.94 97 PHE A O 1
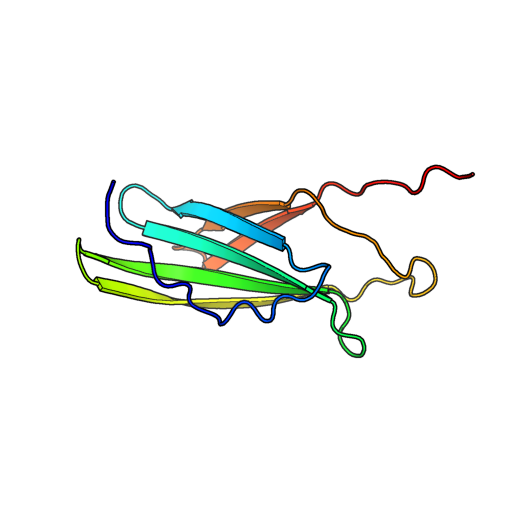ATOM 780 N N . LYS A 1 98 ? 1.642 10.099 -10.756 1.00 75.06 98 LYS A N 1
ATOM 781 C CA . LYS A 1 98 ? 2.200 11.293 -11.382 1.00 75.06 98 LYS A CA 1
ATOM 782 C C . LYS A 1 98 ? 3.632 11.009 -11.811 1.00 75.06 98 LYS A C 1
ATOM 784 O O . LYS A 1 98 ? 4.541 10.936 -10.984 1.00 75.06 98 LYS A O 1
ATOM 789 N N . MET A 1 99 ? 3.842 10.896 -13.118 1.00 69.19 99 MET A N 1
ATOM 790 C CA . MET A 1 99 ? 5.188 10.859 -13.675 1.00 69.19 99 MET A CA 1
ATOM 791 C C . MET A 1 99 ? 5.820 12.243 -13.535 1.00 69.19 99 MET A C 1
ATOM 793 O O . MET A 1 99 ? 5.257 13.248 -13.969 1.00 69.19 99 MET A O 1
ATOM 797 N N . LYS A 1 100 ? 6.993 12.305 -12.905 1.00 63.03 100 LYS A N 1
ATOM 798 C CA . LYS A 1 100 ? 7.844 13.487 -12.981 1.00 63.03 100 LYS A CA 1
ATOM 799 C C . LYS A 1 100 ? 8.804 13.273 -14.139 1.00 63.03 100 LYS A C 1
ATOM 801 O O . LYS A 1 100 ? 9.668 12.400 -14.060 1.00 63.03 100 LYS A O 1
ATOM 806 N N . ASP A 1 101 ? 8.657 14.062 -15.197 1.00 59.94 101 ASP A N 1
ATOM 807 C CA . ASP A 1 101 ? 9.681 14.097 -16.234 1.00 59.94 101 ASP A CA 1
ATOM 808 C C . ASP A 1 101 ? 11.007 14.546 -15.621 1.00 59.94 101 ASP A C 1
ATOM 810 O O . ASP A 1 101 ? 11.061 15.419 -14.740 1.00 59.94 101 ASP A O 1
ATOM 814 N N . ARG A 1 102 ? 12.104 13.931 -16.075 1.00 58.19 102 ARG A N 1
ATOM 815 C CA . ARG A 1 102 ? 13.417 14.511 -15.816 1.00 58.19 102 ARG A CA 1
ATOM 816 C C . ARG A 1 102 ? 13.407 15.886 -16.474 1.00 58.19 102 ARG A C 1
ATOM 818 O O . ARG A 1 102 ? 13.141 15.990 -17.664 1.00 58.19 102 ARG A O 1
ATOM 825 N N . LYS A 1 103 ? 13.709 16.937 -15.707 1.00 55.00 103 LYS A N 1
ATOM 826 C CA . LYS A 1 103 ? 14.241 18.151 -16.327 1.00 55.00 103 LYS A CA 1
ATOM 827 C C . LYS A 1 103 ? 15.527 17.715 -17.012 1.00 55.00 103 LYS A C 1
ATOM 829 O O . LYS A 1 103 ? 16.472 17.352 -16.308 1.00 55.00 103 LYS A O 1
ATOM 834 N N . ASP A 1 104 ? 15.515 17.692 -18.338 1.00 56.06 104 ASP A N 1
ATOM 835 C CA . ASP A 1 104 ? 16.745 17.670 -19.115 1.00 56.06 104 ASP A CA 1
ATOM 836 C C . ASP A 1 104 ? 17.587 18.847 -18.604 1.00 56.06 104 ASP A C 1
ATOM 838 O O . ASP A 1 104 ? 17.139 19.997 -18.602 1.00 56.06 104 ASP A O 1
ATOM 842 N N . ARG A 1 105 ? 18.722 18.515 -17.984 1.00 45.31 105 ARG A N 1
ATOM 843 C CA . ARG A 1 105 ? 19.764 19.480 -17.636 1.00 45.31 105 ARG A CA 1
ATOM 844 C C . ARG A 1 105 ? 20.682 19.622 -18.830 1.00 45.31 105 ARG A C 1
ATOM 846 O O . ARG A 1 105 ? 21.001 18.562 -19.414 1.00 45.31 105 ARG A O 1
#

InterPro domains:
  IPR006527 F-box associated beta-propeller, type 1 [PF07734] (2-100)

Radius of gyration: 15.31 Å; chains: 1; bounding box: 36×28×42 Å

Foldseek 3Di:
DADDDDDPDDPPVDPQKDWDWDDDPDFKIKIWIWDQDPVQGIKIKIWMWPGDDSVDTHTDDIDIDTDDDPDCPVVDQRQNDKDKDADPVVRDMDIDTDGDDPPPD

Organism: Noccaea caerulescens (NCBI:txid107243)

Sequence (105 aa):
LGPRLPLPFASQGFSGDTVTLSSVGEEQLAVLFQAYDRAAGTVIKIWITNKIEPDEVSWGNLLVAYVIEPDFRRKWRYFPLSFFVVDEDNKVAVVLFKMKDRKDR

pLDDT: mean 75.05, std 11.6, range [45.31, 90.62]

Secondary structure (DSSP, 8-state):
-PPPPPPSS-----TT-EEEEEEETTTEEEEEEEEEETTTEEEEEEEEEEEE-SS-EEEEEEEEEEE--S-TTS-------EEEEEETTTTEEEEEE--------